Protein AF-A0AAN8PT51-F1 (afdb_monomer_lite)

Secondary structure (DSSP, 8-state):
---EEEEEEE-TTS-EEEEEEE-S-TTS---HHHHHHHHHHHHHHHHHHHHHHHHHHHHHHHHHHGGG-----------------------------------

Foldseek 3Di:
DFDKDKDWDQDPVRDIDIDIDTQGDPVHHGDPVSNVVRVVVSVVVVVVVVVVVVVVVVVVVVVVVVVPDPDDDDDDDDDDDDDDDDDDDDDDDDDDDDDDDDD

Organism: Patella caerulea (NCBI:txid87958)

pLDDT: mean 76.78, std 18.68, range [45.41, 98.0]

Radius of gyration: 25.57 Å; chains: 1; bounding box: 64×37×63 Å

Sequence (103 aa):
MCSHSEIKISLSNGKELKFSHPAGQTDGSVDYPQLQNSVKHIQEESNKALTDAINAEKTANLESNNLNTNKDDVMDDDDEDDEDDEDDDDHNSVEPAEKKLKT

Structure (mmCIF, N/CA/C/O backbone):
data_AF-A0AAN8PT51-F1
#
_entry.id   AF-A0AAN8PT51-F1
#
loop_
_atom_site.group_PDB
_atom_site.id
_atom_site.type_symbol
_atom_site.label_atom_id
_atom_site.label_alt_id
_atom_site.label_comp_id
_atom_site.label_asym_id
_atom_site.label_entity_id
_atom_site.label_seq_id
_atom_site.pdbx_PDB_ins_code
_atom_site.Cartn_x
_atom_site.Cartn_y
_atom_site.Cartn_z
_atom_site.occupancy
_atom_site.B_iso_or_equiv
_atom_site.auth_seq_id
_atom_site.auth_comp_id
_atom_site.auth_asym_id
_atom_site.auth_atom_id
_atom_site.pdbx_PDB_model_num
ATOM 1 N N . MET A 1 1 ? 2.155 1.720 -22.645 1.00 67.12 1 MET A N 1
ATOM 2 C CA . MET A 1 1 ? 1.186 1.711 -21.519 1.00 67.12 1 MET A CA 1
ATOM 3 C C . MET A 1 1 ? 1.981 1.338 -20.282 1.00 67.12 1 MET A C 1
ATOM 5 O O . MET A 1 1 ? 2.729 0.378 -2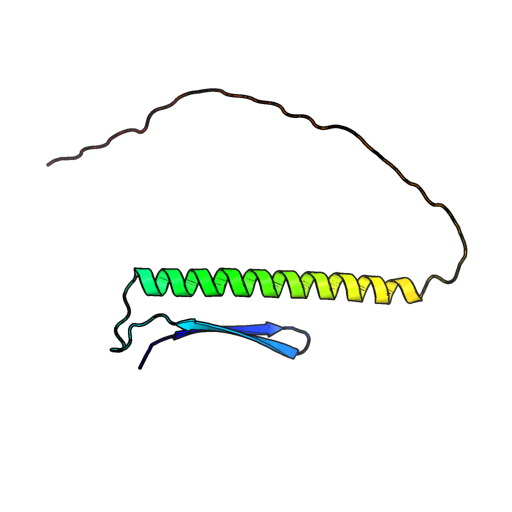0.362 1.00 67.12 1 MET A O 1
ATOM 9 N N . CYS A 1 2 ? 1.885 2.106 -19.197 1.00 80.19 2 CYS A N 1
ATOM 10 C CA . CYS A 1 2 ? 2.676 1.875 -17.986 1.00 80.19 2 CYS A CA 1
ATOM 11 C C . CYS A 1 2 ? 2.026 0.782 -17.118 1.00 80.19 2 CYS A C 1
ATOM 13 O O . CYS A 1 2 ? 0.852 0.895 -16.754 1.00 80.19 2 CYS A O 1
ATOM 15 N N . SER A 1 3 ? 2.777 -0.273 -16.801 1.00 88.56 3 SER A N 1
ATOM 16 C CA . SER A 1 3 ? 2.343 -1.335 -15.883 1.00 88.56 3 SER A CA 1
ATOM 17 C C . SER A 1 3 ? 2.236 -0.800 -14.455 1.00 88.56 3 SER A C 1
ATOM 19 O O . SER A 1 3 ? 3.027 0.056 -14.066 1.00 88.56 3 SER A O 1
ATOM 21 N N . HIS A 1 4 ? 1.277 -1.295 -13.673 1.00 92.44 4 HIS A N 1
ATOM 22 C CA . HIS A 1 4 ? 1.062 -0.895 -12.279 1.00 92.44 4 HIS A CA 1
ATOM 23 C C . HIS A 1 4 ? 1.064 -2.121 -11.368 1.00 92.44 4 HIS A C 1
ATOM 25 O O . HIS A 1 4 ? 0.571 -3.182 -11.754 1.00 92.44 4 HIS A O 1
ATOM 31 N N . SER A 1 5 ? 1.576 -1.947 -10.155 1.00 92.62 5 SER A N 1
ATOM 32 C CA . SER A 1 5 ? 1.329 -2.860 -9.041 1.00 92.62 5 SER A CA 1
ATOM 33 C C . SER A 1 5 ? 0.065 -2.399 -8.323 1.00 92.62 5 SER A C 1
ATOM 35 O O . SER A 1 5 ? -0.124 -1.198 -8.137 1.00 92.62 5 SER A O 1
ATOM 37 N N . GLU A 1 6 ? -0.805 -3.325 -7.926 1.00 95.94 6 GLU A N 1
ATOM 38 C CA . GLU A 1 6 ? -2.079 -3.007 -7.274 1.00 95.94 6 GLU A CA 1
ATOM 39 C C . GLU A 1 6 ? -2.328 -3.950 -6.093 1.00 95.94 6 GLU A C 1
ATOM 41 O O . GLU A 1 6 ? -2.170 -5.165 -6.220 1.00 95.94 6 GLU A O 1
ATOM 46 N N . ILE A 1 7 ? -2.766 -3.389 -4.964 1.00 96.06 7 ILE A N 1
ATOM 47 C CA . ILE A 1 7 ? -3.288 -4.132 -3.814 1.00 96.06 7 ILE A CA 1
ATOM 48 C C . ILE A 1 7 ? -4.685 -3.611 -3.480 1.00 96.06 7 ILE A C 1
ATOM 50 O O . ILE A 1 7 ? -4.939 -2.404 -3.466 1.00 96.06 7 ILE A O 1
ATOM 54 N N . LYS A 1 8 ? -5.593 -4.544 -3.193 1.00 96.94 8 LYS A N 1
ATOM 55 C CA . LYS A 1 8 ? -6.939 -4.274 -2.689 1.00 96.94 8 LYS A CA 1
ATOM 56 C C . LYS A 1 8 ? -7.113 -4.946 -1.339 1.00 96.94 8 LYS A C 1
ATOM 58 O O . LYS A 1 8 ? -6.780 -6.119 -1.193 1.00 96.94 8 LYS A O 1
ATOM 63 N N . ILE A 1 9 ? -7.645 -4.200 -0.381 1.00 94.50 9 ILE A N 1
ATOM 64 C CA . ILE A 1 9 ? -7.931 -4.676 0.969 1.00 94.50 9 ILE A CA 1
ATOM 65 C C . ILE A 1 9 ? -9.407 -4.425 1.244 1.00 94.50 9 ILE A C 1
ATOM 67 O O . ILE A 1 9 ? -9.856 -3.280 1.222 1.00 94.50 9 ILE A O 1
ATOM 71 N N . SER A 1 10 ? -10.152 -5.487 1.522 1.00 94.56 10 SER A N 1
ATOM 72 C CA . SER A 1 10 ? -11.545 -5.397 1.957 1.00 94.56 10 SER A CA 1
ATOM 73 C C . SER A 1 10 ? -11.586 -5.482 3.481 1.00 94.56 10 SER A C 1
ATOM 75 O O . SER A 1 10 ? -11.116 -6.456 4.068 1.00 94.56 10 SER A O 1
ATOM 77 N N . LEU A 1 11 ? -12.120 -4.448 4.123 1.00 91.56 11 LEU A N 1
ATOM 78 C CA . LEU A 1 11 ? -12.269 -4.376 5.573 1.00 91.56 11 LEU A CA 1
ATOM 79 C C . LEU A 1 11 ? -13.586 -5.032 6.011 1.00 91.56 11 LEU A C 1
ATOM 81 O O . LEU A 1 11 ? -14.561 -5.081 5.261 1.00 91.56 11 LEU A O 1
ATOM 85 N N . SER A 1 12 ? -13.639 -5.498 7.259 1.00 87.19 12 SER A N 1
ATOM 86 C CA . SER A 1 12 ? -14.824 -6.138 7.859 1.00 87.19 12 SER A CA 1
ATOM 87 C C . SER A 1 12 ? -16.057 -5.226 7.902 1.00 87.19 12 SER A C 1
ATOM 89 O O . SER A 1 12 ? -17.185 -5.709 7.855 1.00 87.19 12 SER A O 1
ATOM 91 N N . ASN A 1 13 ? -15.853 -3.907 7.930 1.00 85.12 13 ASN A N 1
ATOM 92 C CA . ASN A 1 13 ? -16.912 -2.898 7.842 1.00 85.12 13 ASN A CA 1
ATOM 93 C C . ASN A 1 13 ? -17.463 -2.697 6.413 1.00 85.12 13 ASN A C 1
ATOM 95 O O . ASN A 1 13 ? -18.259 -1.786 6.185 1.00 85.12 13 ASN A O 1
ATOM 99 N N . GLY A 1 14 ? -17.016 -3.503 5.445 1.00 88.19 14 GLY A N 1
ATOM 100 C CA . GLY A 1 14 ? -17.432 -3.441 4.046 1.00 88.19 14 GLY A CA 1
ATOM 101 C C . GLY A 1 14 ? -16.739 -2.359 3.213 1.00 88.19 14 GLY A C 1
ATOM 102 O O . GLY A 1 14 ? -17.018 -2.258 2.021 1.00 88.19 14 GLY A O 1
ATOM 103 N N . LYS A 1 15 ? -15.841 -1.550 3.793 1.00 90.50 15 LYS A N 1
ATOM 104 C CA . LYS A 1 15 ? -15.031 -0.589 3.029 1.00 90.50 15 LYS A CA 1
ATOM 105 C C . LYS A 1 15 ? -13.913 -1.305 2.276 1.00 90.50 15 LYS A C 1
ATOM 107 O O . LYS A 1 15 ? -13.313 -2.249 2.785 1.00 90.50 15 LYS A O 1
ATOM 112 N N . GLU A 1 16 ? -13.580 -0.792 1.097 1.00 95.62 16 GLU A N 1
ATOM 113 C CA . GLU A 1 16 ? -12.438 -1.252 0.309 1.00 95.62 16 GLU A CA 1
ATOM 114 C C . GLU A 1 16 ? -11.367 -0.166 0.231 1.00 95.62 16 GLU A C 1
ATOM 116 O O . GLU A 1 16 ? -11.652 0.993 -0.072 1.00 95.62 16 GLU A O 1
ATOM 121 N N . LEU A 1 17 ? -10.122 -0.560 0.484 1.00 94.44 17 LEU A N 1
ATOM 122 C CA . LEU A 1 17 ? -8.941 0.264 0.278 1.00 94.44 17 LEU A CA 1
ATOM 123 C C . LEU A 1 17 ? -8.203 -0.252 -0.952 1.00 94.44 17 LEU A C 1
ATOM 125 O O . LEU A 1 17 ? -7.970 -1.454 -1.094 1.00 94.44 17 LEU A O 1
ATOM 129 N N . LYS A 1 18 ? -7.836 0.662 -1.846 1.00 97.19 18 LYS A N 1
ATOM 130 C CA . LYS A 1 18 ? -7.144 0.342 -3.090 1.00 97.19 18 LYS A CA 1
ATOM 131 C C . LYS A 1 18 ? -5.874 1.172 -3.194 1.00 97.19 18 LYS A C 1
ATOM 133 O O . LYS A 1 18 ? -5.947 2.396 -3.214 1.00 97.19 18 LYS A O 1
ATOM 138 N N . PHE A 1 19 ? -4.745 0.489 -3.338 1.00 96.81 19 PHE A N 1
ATOM 139 C CA . PHE A 1 19 ? -3.426 1.089 -3.514 1.00 96.81 19 PHE A CA 1
ATOM 140 C C . PHE A 1 19 ? -2.875 0.663 -4.866 1.00 96.81 19 PHE A C 1
ATOM 142 O O . PHE A 1 19 ? -2.968 -0.508 -5.239 1.00 96.81 19 PHE A O 1
ATOM 149 N N . SER A 1 20 ? -2.341 1.612 -5.625 1.00 95.94 20 SER A N 1
ATOM 150 C CA . SER A 1 20 ? -1.812 1.351 -6.959 1.00 95.94 20 SER A CA 1
ATOM 151 C C . SER A 1 20 ? -0.655 2.285 -7.245 1.00 95.94 20 SER A C 1
ATOM 153 O O . SER A 1 20 ? -0.803 3.497 -7.116 1.00 95.94 20 SER A O 1
ATOM 155 N N . HIS A 1 21 ? 0.461 1.729 -7.707 1.00 96.00 21 HIS A N 1
ATOM 156 C CA . HIS A 1 21 ? 1.649 2.505 -8.035 1.00 96.00 21 HIS A CA 1
ATOM 157 C C . HIS A 1 21 ? 2.262 2.046 -9.366 1.00 96.00 21 HIS A C 1
ATOM 159 O O . HIS A 1 21 ? 2.327 0.837 -9.623 1.00 96.00 21 HIS A O 1
ATOM 165 N N . PRO A 1 22 ? 2.731 2.973 -10.224 1.00 93.56 22 PRO A N 1
ATOM 166 C CA . PRO A 1 22 ? 3.451 2.632 -11.447 1.00 93.56 22 PRO A CA 1
ATOM 167 C C . PRO A 1 22 ? 4.626 1.687 -11.175 1.00 93.56 22 PRO A C 1
ATOM 169 O O . PRO A 1 22 ? 5.420 1.913 -10.269 1.00 93.56 22 PRO A O 1
ATOM 172 N N . ALA A 1 23 ? 4.741 0.625 -11.961 1.00 92.81 23 ALA A N 1
ATOM 173 C CA . ALA A 1 23 ? 5.799 -0.379 -11.854 1.00 92.81 23 ALA A CA 1
ATOM 174 C C . ALA A 1 23 ? 6.577 -0.568 -13.164 1.00 92.81 23 ALA A C 1
ATOM 176 O O . ALA A 1 23 ? 7.662 -1.136 -13.140 1.00 92.81 23 ALA A O 1
ATOM 177 N N . GLY A 1 24 ? 6.033 -0.110 -14.296 1.00 88.00 24 GLY A N 1
ATOM 178 C CA . GLY A 1 24 ? 6.685 -0.202 -15.602 1.00 88.00 24 GLY A CA 1
ATOM 179 C C . GLY A 1 24 ? 7.050 1.148 -16.208 1.00 88.00 24 GLY A C 1
ATOM 180 O O . GLY A 1 24 ? 6.558 2.200 -15.797 1.00 88.00 24 GLY A O 1
ATOM 181 N N . GLN A 1 25 ? 7.889 1.123 -17.230 1.00 84.88 25 GLN A N 1
ATOM 182 C CA . GLN A 1 25 ? 8.225 2.283 -18.041 1.00 84.88 25 GLN A CA 1
ATOM 183 C C . GLN A 1 25 ? 7.112 2.573 -19.068 1.00 84.88 25 GLN A C 1
ATOM 185 O O . GLN A 1 25 ? 6.108 1.859 -19.177 1.00 84.88 25 GLN A O 1
ATOM 190 N N . THR A 1 26 ? 7.241 3.666 -19.822 1.00 82.88 26 THR A N 1
ATOM 191 C CA . THR A 1 26 ? 6.224 4.104 -20.800 1.00 82.88 26 THR A CA 1
ATOM 192 C C . THR A 1 26 ? 6.046 3.119 -21.961 1.00 82.88 26 THR A C 1
ATOM 194 O O . THR A 1 26 ? 4.934 2.989 -22.497 1.00 82.88 26 THR A O 1
ATOM 197 N N . ASP A 1 27 ? 7.108 2.382 -22.288 1.00 86.06 27 ASP A N 1
ATOM 198 C CA . ASP A 1 27 ? 7.152 1.306 -23.280 1.00 86.06 27 ASP A CA 1
ATOM 199 C C . ASP A 1 27 ? 6.539 -0.019 -22.781 1.00 86.06 27 ASP A C 1
ATOM 201 O O . ASP A 1 27 ? 6.334 -0.936 -23.573 1.00 86.06 27 ASP A O 1
ATOM 205 N N . GLY A 1 28 ? 6.168 -0.098 -21.498 1.00 81.88 28 GLY A N 1
ATOM 206 C CA . GLY A 1 28 ? 5.592 -1.288 -20.870 1.00 81.88 28 GLY A CA 1
ATOM 207 C C . GLY A 1 28 ? 6.623 -2.281 -20.333 1.00 81.88 28 GLY A C 1
ATOM 208 O O . GLY A 1 28 ? 6.226 -3.298 -19.761 1.00 81.88 28 GLY A O 1
ATOM 209 N N . SER A 1 29 ? 7.921 -1.997 -20.472 1.00 87.44 29 SER A N 1
ATOM 210 C CA . SER A 1 29 ? 8.965 -2.765 -19.799 1.00 87.44 29 SER A CA 1
ATOM 211 C C . SER A 1 29 ? 8.877 -2.571 -18.282 1.00 87.44 29 SER A C 1
ATOM 213 O O . SER A 1 29 ? 8.385 -1.554 -17.794 1.00 87.44 29 SER A O 1
ATOM 215 N N . VAL A 1 30 ? 9.312 -3.572 -17.522 1.00 89.75 30 VAL A N 1
ATOM 216 C CA . VAL A 1 30 ? 9.384 -3.514 -16.059 1.00 89.75 30 VAL A CA 1
ATOM 217 C C . VAL A 1 30 ? 10.814 -3.842 -15.682 1.00 89.75 30 VAL A C 1
ATOM 219 O O . VAL A 1 30 ? 11.285 -4.947 -15.957 1.00 89.75 30 VAL A O 1
ATOM 222 N N . ASP A 1 31 ? 11.505 -2.885 -15.073 1.00 92.12 31 ASP A N 1
ATOM 223 C CA . ASP A 1 31 ? 12.799 -3.140 -14.461 1.00 92.12 31 ASP A CA 1
ATOM 224 C C . ASP A 1 31 ? 12.625 -3.497 -12.977 1.00 92.12 31 ASP A C 1
ATOM 226 O O . ASP A 1 31 ? 11.653 -3.125 -12.313 1.00 92.12 31 ASP A O 1
ATOM 230 N N . TYR A 1 32 ? 13.551 -4.307 -12.468 1.00 93.31 32 TYR A N 1
ATOM 231 C CA . TYR A 1 32 ? 13.469 -4.802 -11.098 1.00 93.31 32 TYR A CA 1
ATOM 232 C C . TYR A 1 32 ? 13.534 -3.676 -10.046 1.00 93.31 32 TYR A C 1
ATOM 234 O O . TYR A 1 32 ? 12.711 -3.699 -9.130 1.00 93.31 32 TYR A O 1
ATOM 242 N N . PRO A 1 33 ? 14.431 -2.672 -10.151 1.00 94.31 33 PRO A N 1
ATOM 243 C CA . PRO A 1 33 ? 14.462 -1.560 -9.199 1.00 94.31 33 PRO A CA 1
ATOM 244 C C . PRO A 1 33 ? 13.150 -0.766 -9.132 1.00 94.31 33 PRO A C 1
ATOM 246 O O . PRO A 1 33 ? 12.686 -0.432 -8.043 1.00 94.31 33 PRO A O 1
ATOM 249 N N . GLN A 1 34 ? 12.517 -0.486 -10.271 1.00 92.38 34 GLN A N 1
ATOM 250 C CA . GLN A 1 34 ? 11.239 0.215 -10.342 1.00 92.38 34 GLN A CA 1
ATOM 251 C C . GLN A 1 34 ? 10.116 -0.626 -9.738 1.00 92.38 34 GLN A C 1
ATOM 253 O O . GLN A 1 34 ? 9.311 -0.101 -8.967 1.00 92.38 34 GLN A O 1
ATOM 258 N N . LEU A 1 35 ? 10.081 -1.931 -10.022 1.00 94.38 35 LEU A N 1
ATOM 259 C CA . LEU A 1 35 ? 9.125 -2.840 -9.395 1.00 94.38 35 LEU A CA 1
ATOM 260 C C . LEU A 1 35 ? 9.309 -2.880 -7.873 1.00 94.38 35 LEU A C 1
ATOM 262 O O . LEU A 1 35 ? 8.332 -2.785 -7.135 1.00 94.38 35 LEU A O 1
ATOM 266 N N . GLN A 1 36 ? 10.551 -2.969 -7.396 1.00 96.38 36 GLN A N 1
ATOM 267 C CA . GLN A 1 36 ? 10.858 -2.967 -5.967 1.00 96.38 36 GLN A CA 1
ATOM 268 C C . GLN A 1 36 ? 10.410 -1.662 -5.297 1.00 96.38 36 GLN A C 1
ATOM 270 O O . GLN A 1 36 ? 9.786 -1.703 -4.237 1.00 96.38 36 GLN A O 1
ATOM 275 N N . ASN A 1 37 ? 10.663 -0.515 -5.931 1.00 95.81 37 ASN A N 1
ATOM 276 C CA . ASN A 1 37 ? 10.197 0.785 -5.446 1.00 95.81 37 ASN A CA 1
ATOM 277 C C . ASN A 1 37 ? 8.667 0.870 -5.423 1.00 95.81 37 ASN A C 1
ATOM 279 O O . ASN A 1 37 ? 8.096 1.349 -4.448 1.00 95.81 37 ASN A O 1
ATOM 283 N N . SER A 1 38 ? 8.004 0.357 -6.460 1.00 96.81 38 SER A N 1
ATOM 284 C CA . SER A 1 38 ? 6.544 0.305 -6.552 1.00 96.81 38 SER A CA 1
ATOM 285 C C . SER A 1 38 ? 5.930 -0.525 -5.423 1.00 96.81 38 SER A C 1
ATOM 287 O O . SER A 1 38 ? 5.009 -0.072 -4.744 1.00 96.81 38 SER A O 1
ATOM 289 N N . VAL A 1 39 ? 6.485 -1.710 -5.160 1.00 96.44 39 VAL A N 1
ATOM 290 C CA . VAL A 1 39 ? 6.044 -2.579 -4.061 1.00 96.44 39 VAL A CA 1
ATOM 291 C C . VAL A 1 39 ? 6.295 -1.923 -2.705 1.00 96.44 39 VAL A C 1
ATOM 293 O O . VAL A 1 39 ? 5.396 -1.919 -1.867 1.00 96.44 39 VAL A O 1
ATOM 296 N N . LYS A 1 40 ? 7.475 -1.326 -2.495 1.00 97.94 40 LYS A N 1
ATOM 297 C CA . LYS A 1 40 ? 7.803 -0.612 -1.254 1.00 97.94 40 LYS A CA 1
ATOM 298 C C . LYS A 1 40 ? 6.829 0.539 -0.997 1.00 97.94 40 LYS A C 1
ATOM 300 O O . LYS A 1 40 ? 6.325 0.668 0.112 1.00 97.94 40 LYS A O 1
ATOM 305 N N . HIS A 1 41 ? 6.517 1.324 -2.024 1.00 97.56 41 HIS A N 1
ATOM 306 C CA . HIS A 1 41 ? 5.570 2.428 -1.914 1.00 97.56 41 HIS A CA 1
ATOM 307 C C . HIS A 1 41 ? 4.174 1.944 -1.508 1.00 97.56 41 HIS A C 1
ATOM 309 O O . HIS A 1 41 ? 3.601 2.437 -0.541 1.00 97.56 41 HIS A O 1
ATOM 315 N N . ILE A 1 42 ? 3.652 0.920 -2.190 1.00 97.69 42 ILE A N 1
ATOM 316 C CA . ILE A 1 42 ? 2.346 0.339 -1.853 1.00 97.69 42 ILE A CA 1
ATOM 317 C C . ILE A 1 42 ? 2.347 -0.236 -0.430 1.00 97.69 42 ILE A C 1
ATOM 319 O O . ILE A 1 42 ? 1.358 -0.108 0.293 1.00 97.69 42 ILE A O 1
ATOM 323 N N . GLN A 1 43 ? 3.446 -0.861 -0.004 1.00 97.06 43 GLN A N 1
ATOM 324 C CA . GLN A 1 43 ? 3.590 -1.362 1.359 1.00 97.06 43 GLN A CA 1
ATOM 325 C C . GLN A 1 43 ? 3.510 -0.222 2.384 1.00 97.06 43 GLN A C 1
ATOM 327 O O . GLN A 1 43 ? 2.755 -0.330 3.346 1.00 97.06 43 GLN A O 1
ATOM 332 N N . GLU A 1 44 ? 4.237 0.875 2.174 1.00 98.00 44 GLU A N 1
ATOM 333 C CA . GLU A 1 44 ? 4.214 2.041 3.066 1.00 98.00 44 GLU A CA 1
ATOM 334 C C . GLU A 1 44 ? 2.812 2.667 3.149 1.00 98.00 44 GLU A C 1
ATOM 336 O O . GLU A 1 44 ? 2.296 2.879 4.249 1.00 98.00 44 GLU A O 1
ATOM 341 N N . GLU A 1 45 ? 2.156 2.890 2.005 1.00 97.50 45 GLU A N 1
ATOM 342 C CA . GLU A 1 45 ? 0.801 3.450 1.958 1.00 97.50 45 GLU A CA 1
ATOM 343 C C . GLU A 1 45 ? -0.233 2.541 2.633 1.00 97.50 45 GLU A C 1
ATOM 345 O O . GLU A 1 45 ? -1.054 3.009 3.428 1.00 97.50 45 GLU A O 1
ATOM 350 N N . SER A 1 46 ? -0.185 1.236 2.350 1.00 97.00 46 SER A N 1
ATOM 351 C CA . SER A 1 46 ? -1.123 0.275 2.938 1.00 97.00 46 SER A CA 1
ATOM 352 C C . SER A 1 46 ? -0.926 0.135 4.447 1.00 97.00 46 SER A C 1
ATOM 354 O O . SER A 1 46 ? -1.910 0.141 5.186 1.00 97.00 46 SER A O 1
ATOM 356 N N . ASN A 1 47 ? 0.320 0.106 4.930 1.00 96.94 47 ASN A N 1
ATOM 357 C CA . ASN A 1 47 ? 0.621 0.066 6.361 1.00 96.94 47 ASN A CA 1
ATOM 358 C C . ASN A 1 47 ? 0.086 1.304 7.079 1.00 96.94 47 ASN A C 1
ATOM 360 O O . ASN A 1 47 ? -0.548 1.186 8.132 1.00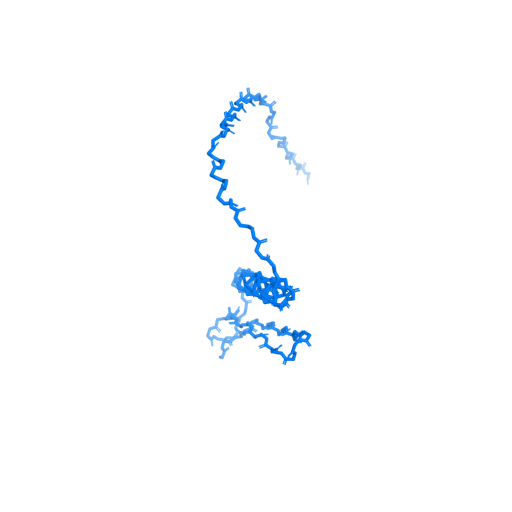 96.94 47 ASN A O 1
ATOM 364 N N . LYS A 1 48 ? 0.301 2.490 6.499 1.00 97.12 48 LYS A N 1
ATOM 365 C CA . LYS A 1 48 ? -0.227 3.737 7.052 1.00 97.12 48 LYS A CA 1
ATOM 366 C C . LYS A 1 48 ? -1.755 3.704 7.120 1.00 97.12 48 LYS A C 1
ATOM 368 O O . LYS A 1 48 ? -2.323 3.948 8.179 1.00 97.12 48 LYS A O 1
ATOM 373 N N . ALA A 1 49 ? -2.419 3.352 6.022 1.00 94.94 49 ALA A N 1
ATOM 374 C CA . ALA A 1 49 ? -3.877 3.322 5.964 1.00 94.94 49 ALA A CA 1
ATOM 375 C C . ALA A 1 49 ? -4.497 2.295 6.926 1.00 94.94 49 ALA A C 1
ATOM 377 O O . ALA A 1 49 ? -5.530 2.567 7.534 1.00 94.94 49 ALA A O 1
ATOM 378 N N . LEU A 1 50 ? -3.867 1.128 7.092 1.00 94.88 50 LEU A N 1
ATOM 379 C CA . LEU A 1 50 ? -4.301 0.124 8.065 1.00 94.88 50 LEU A CA 1
ATOM 380 C C . LEU A 1 50 ? -4.111 0.607 9.504 1.00 94.88 50 LEU A C 1
ATOM 382 O O . LEU A 1 50 ? -4.986 0.390 10.338 1.00 94.88 50 LEU A O 1
ATOM 386 N N . THR A 1 51 ? -3.006 1.297 9.788 1.00 95.69 51 THR A N 1
ATOM 387 C CA . THR A 1 51 ? -2.753 1.899 11.105 1.00 95.69 51 THR A CA 1
ATOM 388 C C . THR A 1 51 ? -3.815 2.947 11.432 1.00 95.69 51 THR A C 1
ATOM 390 O O . THR A 1 51 ? -4.414 2.908 12.506 1.00 95.69 51 THR A O 1
ATOM 393 N N . ASP A 1 52 ? -4.117 3.828 10.475 1.00 93.19 52 ASP A N 1
ATOM 394 C CA . ASP A 1 52 ? -5.162 4.845 10.607 1.00 93.19 52 ASP A CA 1
ATOM 395 C C . ASP A 1 52 ? -6.545 4.200 10.818 1.00 93.19 52 ASP A C 1
ATOM 397 O O . ASP A 1 52 ? -7.314 4.640 11.674 1.00 93.19 52 ASP A O 1
ATOM 401 N N . ALA A 1 53 ? -6.853 3.117 10.094 1.00 90.81 53 ALA A N 1
ATOM 402 C CA . ALA A 1 53 ? -8.105 2.377 10.250 1.00 90.81 53 ALA A CA 1
ATOM 403 C C . ALA A 1 53 ? -8.239 1.732 11.640 1.00 90.81 53 ALA A C 1
ATOM 405 O O . ALA A 1 53 ? -9.295 1.847 12.261 1.00 90.81 53 ALA A O 1
ATOM 406 N N . ILE A 1 54 ? -7.171 1.110 12.150 1.00 91.00 54 ILE A N 1
ATOM 407 C CA . ILE A 1 54 ? -7.144 0.512 13.493 1.00 91.00 54 ILE A CA 1
ATOM 408 C C . ILE A 1 54 ? -7.328 1.587 14.566 1.00 91.00 54 ILE A C 1
ATOM 410 O O . ILE A 1 54 ? -8.088 1.390 15.513 1.00 91.00 54 ILE A O 1
ATOM 414 N N . ASN A 1 55 ? -6.648 2.726 14.434 1.00 91.12 55 ASN A N 1
ATOM 415 C CA . ASN A 1 55 ? -6.757 3.815 15.401 1.00 91.12 55 ASN A CA 1
ATOM 416 C C . ASN A 1 55 ? -8.168 4.413 15.410 1.00 91.12 55 ASN A C 1
ATOM 418 O O . ASN A 1 55 ? -8.744 4.584 16.481 1.00 91.12 55 ASN A O 1
ATOM 422 N N . ALA A 1 56 ? -8.761 4.637 14.234 1.00 88.12 56 ALA A N 1
ATOM 423 C CA . ALA A 1 56 ? -10.142 5.097 14.126 1.00 88.12 56 ALA A CA 1
ATOM 424 C C . ALA A 1 56 ? -11.138 4.109 14.761 1.00 88.12 56 ALA A C 1
ATOM 426 O O . ALA A 1 56 ? -12.0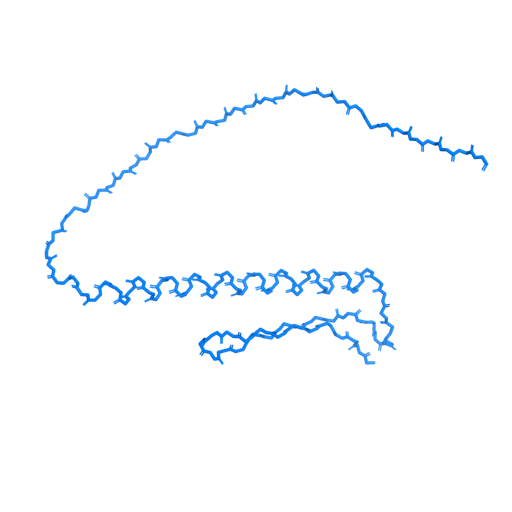71 4.527 15.445 1.00 88.12 56 ALA A O 1
ATOM 427 N N . GLU A 1 57 ? -10.934 2.801 14.576 1.00 86.50 57 GLU A N 1
ATOM 428 C CA . GLU A 1 57 ? -11.780 1.770 15.185 1.00 86.50 57 GLU A CA 1
ATOM 429 C C . GLU A 1 57 ? -11.636 1.732 16.713 1.00 86.50 57 GLU A C 1
ATOM 431 O O . GLU A 1 57 ? -12.638 1.647 17.424 1.00 86.50 57 GLU A O 1
ATOM 436 N N . LYS A 1 58 ? -10.413 1.871 17.240 1.00 87.31 58 LYS A N 1
ATOM 437 C CA . LYS A 1 58 ? -10.167 1.961 18.688 1.00 87.31 58 LYS A CA 1
ATOM 438 C C . LYS A 1 58 ? -10.865 3.168 19.311 1.00 87.31 58 LYS A C 1
ATOM 440 O O . LYS A 1 58 ? -11.540 3.005 20.324 1.00 87.31 58 LYS A O 1
ATOM 445 N N . THR A 1 59 ? -10.743 4.351 18.706 1.00 83.75 59 THR A N 1
ATOM 446 C CA . THR A 1 59 ? -11.400 5.569 19.204 1.00 83.75 59 THR A CA 1
ATOM 447 C C . THR A 1 59 ? -12.921 5.430 19.176 1.00 83.75 59 THR A C 1
ATOM 449 O O . THR A 1 59 ? -13.570 5.690 20.186 1.00 83.75 59 THR A O 1
ATOM 452 N N . ALA A 1 60 ? -13.494 4.924 18.080 1.00 78.81 60 ALA A N 1
ATOM 453 C CA . ALA A 1 60 ? -14.939 4.720 17.976 1.00 78.81 60 ALA A CA 1
ATOM 454 C C . ALA A 1 60 ? -15.473 3.700 19.002 1.00 78.81 60 ALA A C 1
ATOM 456 O O . ALA A 1 60 ? -16.574 3.863 19.534 1.00 78.81 60 ALA A O 1
ATOM 457 N N . ASN A 1 61 ? -14.702 2.651 19.310 1.00 69.06 61 ASN A N 1
ATOM 458 C CA . ASN A 1 61 ? -15.082 1.660 20.319 1.00 69.06 61 ASN A CA 1
ATOM 459 C C . ASN A 1 61 ? -15.025 2.236 21.748 1.00 69.06 61 ASN A C 1
ATOM 461 O O . ASN A 1 61 ? -15.883 1.934 22.576 1.00 69.06 61 ASN A O 1
ATOM 465 N N . LEU A 1 62 ? -14.058 3.114 22.033 1.00 66.31 62 LEU A N 1
ATOM 466 C CA . LEU A 1 62 ? -13.971 3.828 23.312 1.00 66.31 62 LEU A CA 1
ATOM 467 C C . LEU A 1 62 ? -15.140 4.807 23.501 1.00 66.31 62 LEU A C 1
ATOM 469 O O . LEU A 1 62 ? -15.757 4.818 24.565 1.00 66.31 62 LEU A O 1
ATOM 473 N N . GLU A 1 63 ? -15.503 5.568 22.466 1.00 60.56 63 GLU A N 1
ATOM 474 C CA . GLU A 1 63 ? -16.668 6.467 22.502 1.00 60.56 63 GLU A CA 1
ATOM 475 C C . GLU A 1 63 ? -17.985 5.698 22.686 1.00 60.56 63 GLU A C 1
ATOM 477 O O . GLU A 1 63 ? -18.862 6.124 23.438 1.00 60.56 63 GLU A O 1
ATOM 482 N N . SER A 1 64 ? -18.105 4.526 22.056 1.00 58.69 64 SER A N 1
ATOM 483 C CA . SER A 1 64 ? -19.290 3.668 22.179 1.00 58.69 64 SER A CA 1
ATOM 484 C C . SER A 1 64 ? -19.424 3.039 23.573 1.00 58.69 64 SER A C 1
ATOM 486 O O . SER A 1 64 ? -20.542 2.851 24.052 1.00 58.69 64 SER A O 1
ATOM 488 N N . ASN A 1 65 ? -18.307 2.758 24.253 1.00 53.31 65 ASN A N 1
ATOM 489 C CA . ASN A 1 65 ? -18.310 2.243 25.626 1.00 53.31 65 ASN A CA 1
ATOM 490 C C . ASN A 1 65 ? -18.512 3.335 26.692 1.00 53.31 65 ASN A C 1
ATOM 492 O O . ASN A 1 65 ? -19.041 3.035 27.762 1.00 53.31 65 ASN A O 1
ATOM 496 N N . ASN A 1 66 ? -18.164 4.595 26.408 1.00 49.59 66 ASN A N 1
ATOM 497 C CA . ASN A 1 66 ? -18.324 5.713 27.350 1.00 49.59 66 ASN A CA 1
ATOM 498 C C . ASN A 1 66 ? -19.739 6.316 27.402 1.00 49.59 66 ASN A C 1
ATOM 500 O O . ASN A 1 66 ? -20.014 7.174 28.237 1.00 49.59 66 ASN A O 1
ATOM 504 N N . LEU A 1 67 ? -20.676 5.845 26.576 1.00 51.47 67 LEU A N 1
ATOM 505 C CA . LEU A 1 67 ? -22.078 6.279 26.631 1.00 51.47 67 LEU A CA 1
ATOM 506 C C . LEU A 1 67 ? -22.921 5.559 27.701 1.00 51.47 67 LEU A C 1
ATOM 508 O O . LEU A 1 67 ? -24.118 5.824 27.797 1.00 51.47 67 LEU A O 1
ATOM 512 N N . ASN A 1 68 ? -22.326 4.686 28.529 1.00 47.00 68 ASN A N 1
ATOM 513 C CA . ASN A 1 68 ? -23.047 3.970 29.590 1.00 47.00 68 ASN A CA 1
ATOM 514 C C . ASN A 1 68 ? -22.566 4.249 31.029 1.00 47.00 68 ASN A C 1
ATOM 516 O O . ASN A 1 68 ? -22.973 3.545 31.953 1.00 47.00 68 ASN A O 1
ATOM 520 N N . THR A 1 69 ? -21.764 5.291 31.261 1.00 45.41 69 THR A N 1
A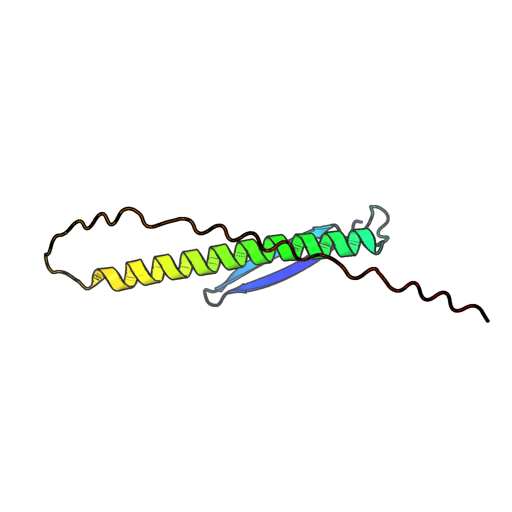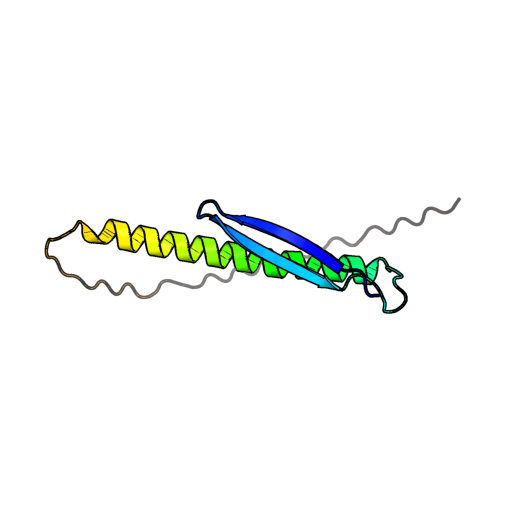TOM 521 C CA . THR A 1 69 ? -21.411 5.753 32.617 1.00 45.41 69 THR A CA 1
ATOM 522 C C . THR A 1 69 ? -21.968 7.148 32.878 1.00 45.41 69 THR A C 1
ATOM 524 O O . THR A 1 69 ? -21.248 8.136 32.944 1.00 45.41 69 THR A O 1
ATOM 527 N N . ASN A 1 70 ? -23.285 7.220 33.083 1.00 50.00 70 ASN A N 1
ATOM 528 C CA . ASN A 1 70 ? -23.861 8.271 33.918 1.00 50.00 70 ASN A CA 1
ATOM 529 C C . ASN A 1 70 ? -23.493 7.966 35.379 1.00 50.00 70 ASN A C 1
ATOM 531 O O . ASN A 1 70 ? -24.209 7.209 36.041 1.00 50.00 70 ASN A O 1
ATOM 535 N N . LYS A 1 71 ? -22.393 8.541 35.876 1.00 46.09 71 LYS A N 1
ATOM 536 C CA . LYS A 1 71 ? -22.285 9.002 37.267 1.00 46.09 71 LYS A CA 1
ATOM 537 C C . LYS A 1 71 ? -21.021 9.827 37.492 1.00 46.09 71 LYS A C 1
ATOM 539 O O . LYS A 1 71 ? -19.943 9.412 37.090 1.00 46.09 71 LYS A O 1
ATOM 544 N N . ASP A 1 72 ? -21.245 10.969 38.132 1.00 57.41 72 ASP A N 1
ATOM 545 C CA . ASP A 1 72 ? -20.301 11.894 38.755 1.00 57.41 72 ASP A CA 1
ATOM 546 C C . ASP A 1 72 ? -19.027 11.263 39.339 1.00 57.41 72 ASP A C 1
ATOM 548 O O . ASP A 1 72 ? -19.117 10.237 40.009 1.00 57.41 72 ASP A O 1
ATOM 552 N N . ASP A 1 73 ? -17.897 11.944 39.104 1.00 45.84 73 ASP A N 1
ATOM 553 C CA . ASP A 1 73 ? -16.745 12.227 39.998 1.00 45.84 73 ASP A CA 1
ATOM 554 C C . ASP A 1 73 ? -15.498 12.419 39.099 1.00 45.84 73 ASP A C 1
ATOM 556 O O . ASP A 1 73 ? -15.107 11.505 38.384 1.00 45.84 73 ASP A O 1
ATOM 560 N N . VAL A 1 74 ? -15.041 13.647 38.810 1.00 57.75 74 VAL A N 1
ATOM 561 C CA . VAL A 1 74 ? -14.131 14.513 39.601 1.00 57.75 74 VAL A CA 1
ATOM 562 C C . VAL A 1 74 ? -12.716 13.916 39.769 1.00 57.75 74 VAL A C 1
ATOM 564 O O . VAL A 1 74 ? -12.587 12.767 40.177 1.00 57.75 74 VAL A O 1
ATOM 567 N N . MET A 1 75 ? -11.705 14.782 39.544 1.00 49.94 75 MET A N 1
ATOM 568 C CA . MET A 1 75 ? -10.225 14.636 39.569 1.00 49.94 75 MET A CA 1
ATOM 569 C C . MET A 1 75 ? -9.654 14.223 38.194 1.00 49.94 75 MET A C 1
ATOM 571 O O . MET A 1 75 ? -9.876 13.103 37.755 1.00 49.94 75 MET A O 1
ATOM 575 N N . ASP A 1 76 ? -9.069 15.088 37.355 1.00 54.53 76 ASP A N 1
ATOM 576 C CA . ASP A 1 76 ? -7.949 16.030 37.578 1.00 54.53 76 ASP A CA 1
ATOM 577 C C . ASP A 1 76 ? -6.824 15.378 38.387 1.00 54.53 76 ASP A C 1
ATOM 579 O O . ASP A 1 76 ? -6.774 15.521 39.605 1.00 54.53 76 ASP A O 1
ATOM 583 N N . ASP A 1 77 ? -5.996 14.594 37.694 1.00 49.12 77 ASP A N 1
ATOM 584 C CA . ASP A 1 77 ? -4.685 14.165 38.179 1.00 49.12 77 ASP A CA 1
ATOM 585 C C . ASP A 1 77 ? -3.680 14.360 37.037 1.00 49.12 77 ASP A C 1
ATOM 587 O O . ASP A 1 77 ? -3.604 13.596 36.069 1.00 49.12 77 ASP A O 1
ATOM 591 N N . ASP A 1 78 ? -3.051 15.522 37.126 1.00 57.84 78 ASP A N 1
ATOM 592 C CA . ASP A 1 78 ? -1.874 15.988 36.417 1.00 57.84 78 ASP A CA 1
ATOM 593 C C . ASP A 1 78 ? -0.664 15.287 37.047 1.00 57.84 78 ASP A C 1
ATOM 595 O O . ASP A 1 78 ? -0.140 15.760 38.052 1.00 57.84 78 ASP A O 1
ATOM 599 N N . ASP A 1 79 ? -0.269 14.129 36.513 1.00 52.12 79 ASP A N 1
ATOM 600 C CA . ASP A 1 79 ? 0.994 13.483 36.894 1.00 52.12 79 ASP A CA 1
ATOM 601 C C . ASP A 1 79 ? 2.049 13.824 35.831 1.00 52.12 79 ASP A C 1
ATOM 603 O O . ASP A 1 79 ? 2.203 13.164 34.795 1.00 52.12 79 ASP A O 1
ATOM 607 N N . GLU A 1 80 ? 2.707 14.955 36.093 1.00 51.38 80 GLU A N 1
ATOM 608 C CA . GLU A 1 80 ? 3.996 15.351 35.544 1.00 51.38 80 GLU A CA 1
ATOM 609 C C . GLU A 1 80 ? 5.084 14.312 35.896 1.00 51.38 80 GLU A C 1
ATOM 611 O O . GLU A 1 80 ? 5.119 13.792 37.005 1.00 51.38 80 GLU A O 1
ATOM 616 N N . ASP A 1 81 ? 6.004 14.118 34.946 1.00 57.00 81 ASP A N 1
ATOM 617 C CA . ASP A 1 81 ? 7.450 13.935 35.166 1.00 57.00 81 ASP A CA 1
ATOM 618 C C . ASP A 1 81 ? 7.943 12.680 35.918 1.00 57.00 81 ASP A C 1
ATOM 620 O O . ASP A 1 81 ? 7.870 12.599 37.139 1.00 57.00 81 ASP A O 1
ATOM 624 N N . ASP A 1 82 ? 8.576 11.746 35.192 1.00 55.81 82 ASP A N 1
ATOM 625 C CA . ASP A 1 82 ? 9.812 11.141 35.714 1.00 55.81 82 ASP A CA 1
ATOM 626 C C . ASP A 1 82 ? 10.683 10.528 34.597 1.00 55.81 82 ASP A C 1
ATOM 628 O O . ASP A 1 82 ? 10.420 9.449 34.061 1.00 55.81 82 ASP A O 1
ATOM 632 N N . GLU A 1 83 ? 11.704 11.310 34.252 1.00 58.81 83 GLU A N 1
ATOM 633 C CA . GLU A 1 83 ? 13.108 10.914 34.087 1.00 58.81 83 GLU A CA 1
ATOM 634 C C . GLU A 1 83 ? 13.539 9.979 32.930 1.00 58.81 83 GLU A C 1
ATOM 636 O O . GLU A 1 83 ? 13.405 8.756 32.917 1.00 58.81 83 GLU A O 1
ATOM 641 N N . ASP A 1 84 ? 14.149 10.670 31.963 1.00 54.59 84 ASP A N 1
ATOM 642 C CA . ASP A 1 84 ? 15.297 10.322 31.122 1.00 54.59 84 ASP A CA 1
ATOM 643 C C . ASP A 1 84 ? 16.311 9.360 31.778 1.00 54.59 84 ASP A C 1
ATOM 645 O O . ASP A 1 84 ? 16.870 9.668 32.829 1.00 54.59 84 ASP A O 1
ATOM 649 N N . ASP A 1 85 ? 16.608 8.238 31.116 1.00 57.91 85 ASP A N 1
ATOM 650 C CA . ASP A 1 85 ? 17.810 7.444 31.400 1.00 57.91 85 ASP A CA 1
ATOM 651 C C . ASP A 1 85 ? 18.491 7.087 30.069 1.00 57.91 85 ASP A C 1
ATOM 653 O O . ASP A 1 85 ? 18.234 6.057 29.430 1.00 57.91 85 ASP A O 1
ATOM 657 N N . GLU A 1 86 ? 19.313 8.031 29.604 1.00 56.09 86 GLU A N 1
ATOM 658 C CA . GLU A 1 86 ? 20.410 7.782 28.678 1.00 56.09 86 GLU A CA 1
ATOM 659 C C . GLU A 1 86 ? 21.404 6.816 29.346 1.00 56.09 86 GLU A C 1
ATOM 661 O O . GLU A 1 86 ? 22.120 7.219 30.261 1.00 56.09 86 GLU A O 1
ATOM 666 N N . ASP A 1 87 ? 21.521 5.577 28.853 1.00 55.91 87 ASP A N 1
ATOM 667 C CA . ASP A 1 87 ? 22.737 4.790 29.093 1.00 55.91 87 ASP A CA 1
ATOM 668 C C . ASP A 1 87 ? 23.403 4.387 27.772 1.00 55.91 87 ASP A C 1
ATOM 670 O O . ASP A 1 87 ? 22.924 3.567 26.977 1.00 55.91 87 ASP A O 1
ATOM 674 N N . ASP A 1 88 ? 24.508 5.088 27.554 1.00 53.66 88 ASP A N 1
ATOM 675 C CA . ASP A 1 88 ? 25.538 4.951 26.543 1.00 53.66 88 ASP A CA 1
ATOM 676 C C . ASP A 1 88 ? 26.430 3.760 26.905 1.00 53.66 88 ASP A C 1
ATOM 678 O O . ASP A 1 88 ? 27.293 3.867 27.773 1.00 53.66 88 ASP A O 1
ATOM 682 N N . ASP A 1 89 ? 26.258 2.630 26.217 1.00 58.12 89 ASP A N 1
ATOM 683 C CA . ASP A 1 89 ? 27.231 1.536 26.285 1.00 58.12 89 ASP A CA 1
ATOM 684 C C . ASP A 1 89 ? 27.856 1.286 24.903 1.00 58.12 89 ASP A C 1
ATOM 686 O O . ASP A 1 89 ? 27.522 0.366 24.144 1.00 58.12 89 ASP A O 1
ATOM 690 N N . ASP A 1 90 ? 28.791 2.180 24.568 1.00 53.19 90 ASP A N 1
ATOM 691 C CA . ASP A 1 90 ? 29.818 1.995 23.550 1.00 53.19 90 ASP A CA 1
ATOM 692 C C . ASP A 1 90 ? 30.768 0.849 23.941 1.00 53.19 90 ASP A C 1
ATOM 694 O O . ASP A 1 90 ? 31.772 1.022 24.635 1.00 53.19 90 ASP A O 1
ATOM 698 N N . HIS A 1 91 ? 30.500 -0.346 23.412 1.00 58.44 91 HIS A N 1
ATOM 699 C CA . HIS A 1 91 ? 31.479 -1.429 23.366 1.00 58.44 91 HIS A CA 1
ATOM 700 C C . HIS A 1 91 ? 31.612 -2.027 21.955 1.00 58.44 91 HIS A C 1
ATOM 702 O O . HIS A 1 91 ? 31.168 -3.127 21.639 1.00 58.44 91 HIS A O 1
ATOM 708 N N . ASN A 1 92 ? 32.270 -1.253 21.093 1.00 50.31 92 ASN A N 1
ATOM 709 C CA . ASN A 1 92 ? 33.470 -1.624 20.335 1.00 50.31 92 ASN A CA 1
ATOM 710 C C . ASN A 1 92 ? 33.658 -3.096 19.852 1.00 50.31 92 ASN A C 1
ATOM 712 O O . ASN A 1 92 ? 33.918 -4.012 20.628 1.00 50.31 92 ASN A O 1
ATOM 716 N N . SER A 1 93 ? 33.798 -3.216 18.523 1.00 56.00 93 SER A N 1
ATOM 717 C CA . SER A 1 93 ? 34.691 -4.135 17.785 1.00 56.00 93 SER A CA 1
ATOM 718 C C . SER A 1 93 ? 34.300 -5.610 17.605 1.00 56.00 93 SER A C 1
ATOM 720 O O . SER A 1 93 ? 34.560 -6.426 18.480 1.00 56.00 93 SER A O 1
ATOM 722 N N . VAL A 1 94 ? 33.871 -5.978 16.381 1.00 54.62 94 VAL A N 1
ATOM 723 C CA . VAL A 1 94 ? 34.567 -7.000 15.559 1.00 54.62 94 VAL A CA 1
ATOM 724 C C . VAL A 1 94 ? 34.372 -6.701 14.057 1.00 54.62 94 VAL A C 1
ATOM 726 O O . VAL A 1 94 ? 33.252 -6.548 13.575 1.00 54.62 94 VAL A O 1
ATOM 729 N N . GLU A 1 95 ? 35.483 -6.627 13.324 1.00 62.44 95 GLU A N 1
ATOM 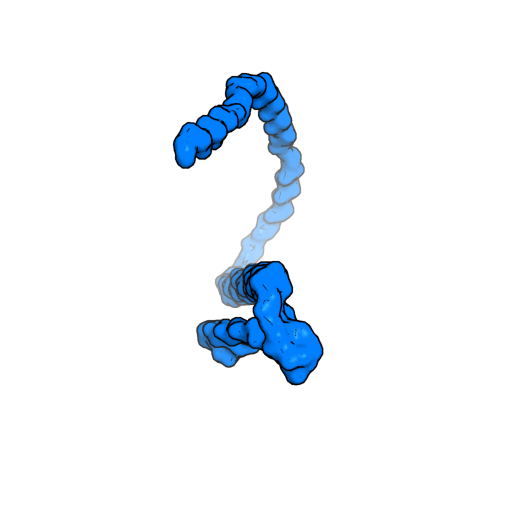730 C CA . GLU A 1 95 ? 35.607 -6.410 11.873 1.00 62.44 95 GLU A CA 1
ATOM 731 C C . GLU A 1 95 ? 34.861 -7.425 10.969 1.00 62.44 95 GLU A C 1
ATOM 733 O O . GLU A 1 95 ? 34.617 -8.571 11.359 1.00 62.44 95 GLU A O 1
ATOM 738 N N . PRO A 1 96 ? 34.563 -7.047 9.705 1.00 55.94 96 PRO A N 1
ATOM 739 C CA . PRO A 1 96 ? 33.919 -7.919 8.727 1.00 55.94 96 PRO A CA 1
ATOM 740 C C . PRO A 1 96 ? 34.906 -8.934 8.125 1.00 55.94 96 PRO A C 1
ATOM 742 O O . PRO A 1 96 ? 35.929 -8.575 7.545 1.00 55.94 96 PRO A O 1
ATOM 745 N N . ALA A 1 97 ? 34.572 -10.226 8.186 1.00 64.31 97 ALA A N 1
ATOM 746 C CA . ALA A 1 97 ? 35.366 -11.268 7.539 1.00 64.31 97 ALA A CA 1
ATOM 747 C C . ALA A 1 97 ? 35.212 -11.225 6.004 1.00 64.31 97 ALA A C 1
ATOM 749 O O . ALA A 1 97 ? 34.233 -11.723 5.443 1.00 64.31 97 ALA A O 1
ATOM 750 N N . GLU A 1 98 ? 36.220 -10.690 5.312 1.00 60.69 98 GLU A N 1
ATOM 751 C CA . GLU A 1 98 ? 36.416 -10.888 3.876 1.00 60.69 98 GLU A CA 1
ATOM 752 C C . GLU A 1 98 ? 36.639 -12.381 3.575 1.00 60.69 98 GLU A C 1
ATOM 754 O O . GLU A 1 98 ? 37.622 -12.984 4.009 1.00 60.69 98 GLU A O 1
ATOM 759 N N . LYS A 1 99 ? 35.777 -12.996 2.759 1.00 65.88 99 LYS A N 1
ATOM 760 C CA . LYS A 1 99 ? 36.093 -14.275 2.104 1.00 65.88 99 LYS A CA 1
ATOM 761 C C . LYS A 1 99 ? 36.209 -14.071 0.602 1.00 65.88 99 LYS A C 1
ATOM 763 O O . LYS A 1 99 ? 35.234 -14.155 -0.137 1.00 65.88 99 LYS A O 1
ATOM 768 N N . LYS A 1 100 ? 37.445 -13.852 0.150 1.00 66.38 100 LYS A N 1
ATOM 769 C CA . LYS A 1 100 ? 37.855 -14.117 -1.232 1.00 66.38 100 LYS A CA 1
ATOM 770 C C . LYS A 1 100 ? 37.996 -15.630 -1.385 1.00 66.38 100 LYS A C 1
ATOM 772 O O . LYS A 1 100 ? 38.915 -16.211 -0.816 1.00 66.38 100 LYS A O 1
ATOM 777 N N . LEU A 1 101 ? 37.122 -16.267 -2.160 1.00 62.06 101 LEU A N 1
ATOM 778 C CA . LEU A 1 101 ? 37.390 -17.602 -2.692 1.00 62.06 101 LEU A CA 1
ATOM 779 C C . LEU A 1 101 ? 37.591 -17.495 -4.199 1.00 62.06 101 LEU A C 1
ATOM 781 O O . LEU A 1 101 ? 36.674 -17.202 -4.960 1.00 62.06 101 LEU A O 1
ATOM 785 N N . LYS A 1 102 ? 38.848 -17.696 -4.584 1.00 53.56 102 LYS A N 1
ATOM 786 C CA . LYS A 1 102 ? 39.320 -17.879 -5.947 1.00 53.56 102 LYS A CA 1
ATOM 787 C C . LYS A 1 102 ? 39.654 -19.358 -6.087 1.00 53.56 102 LYS A C 1
ATOM 789 O O . LYS A 1 102 ? 40.467 -19.869 -5.318 1.00 53.56 102 LYS A O 1
ATOM 794 N N . THR A 1 103 ? 39.055 -20.035 -7.052 1.00 54.06 103 THR A N 1
ATOM 795 C CA . THR A 1 103 ? 39.640 -21.210 -7.704 1.00 54.06 103 THR A CA 1
ATOM 796 C C . THR A 1 103 ? 39.216 -21.161 -9.156 1.00 54.06 103 THR A C 1
ATOM 798 O O . THR A 1 103 ? 38.001 -20.987 -9.388 1.00 54.06 103 THR A O 1
#